Protein AF-A0A1N7KXQ1-F1 (afdb_monomer_lite)

Sequence (134 aa):
MLFAVVMCVLWMEGWAVYQSARKLGRSPLAGWSFSPAHLMRLTFAVQLAVELACRSKGLGGSAAAALGCLAGILALRPRSLLEMSELMMEVFMGISMGIFLIGNIPAHIAWLLLLPIAVSSGMAFVGGLRATAT

Foldseek 3Di:
DVLVLLVVLLVLLVVLLVVLLVCVPPDPPQQRDPDLLSLLSNLLSQQLNCCVVVVDLVVSLVRSQVVSLVSCCSRVVDPDPVSVVSSNVSSVNSSVVNSCLPPPDPPVVSVVVSVVSSVVSVVSSVSSVVSNVD

pLDDT: mean 81.18, std 12.57, range [41.16, 93.94]

Organism: NCBI:txid252246

Secondary structure (DSSP, 8-state):
-HHHHHHHHHHHHHHHHHHHHHGGGS-TTSS----HHHHHHHHHHHHHHHHHHH--HHHHHHHHHHHHHHHHHHHH---SHHHHHHHHHHHHHHHHHHHHHTTSS-HHHHHHHHHHHHHHHHHHHHHHHHHHH-

Radius of gyration: 14.82 Å; chains: 1; bounding box: 41×25×38 Å

Structure (mmCIF, N/CA/C/O backbone):
data_AF-A0A1N7KXQ1-F1
#
_entry.id   AF-A0A1N7KXQ1-F1
#
loop_
_atom_site.group_PDB
_atom_site.id
_atom_site.type_symbol
_atom_site.label_atom_id
_atom_site.label_alt_id
_atom_site.label_comp_id
_atom_site.label_asym_id
_atom_site.label_entity_id
_atom_site.label_seq_id
_atom_site.pdbx_PDB_ins_code
_atom_site.Cartn_x
_atom_site.Cartn_y
_atom_site.Cartn_z
_atom_site.occupancy
_atom_site.B_iso_or_equiv
_atom_site.auth_seq_id
_atom_site.auth_comp_id
_atom_site.auth_asym_id
_atom_site.auth_atom_id
_atom_site.pdbx_PDB_model_num
ATOM 1 N N . MET A 1 1 ? 0.668 -4.967 -17.433 1.00 74.44 1 MET A N 1
ATOM 2 C CA . MET A 1 1 ? 0.226 -6.025 -16.492 1.00 74.44 1 MET A CA 1
ATOM 3 C C . MET A 1 1 ? 0.507 -5.652 -15.039 1.00 74.44 1 MET A C 1
ATOM 5 O O . MET A 1 1 ? -0.451 -5.566 -14.289 1.00 74.44 1 MET A O 1
ATOM 9 N N . LEU A 1 2 ? 1.753 -5.347 -14.645 1.00 80.94 2 LEU A N 1
ATOM 10 C CA . LEU A 1 2 ? 2.083 -5.014 -13.245 1.00 80.94 2 LEU A CA 1
ATOM 11 C C . LEU A 1 2 ? 1.305 -3.791 -12.727 1.00 80.94 2 LEU A C 1
ATOM 13 O O . LEU A 1 2 ? 0.693 -3.858 -11.669 1.00 80.94 2 LEU A O 1
ATOM 17 N N . PHE A 1 3 ? 1.209 -2.732 -13.538 1.00 84.06 3 PHE A N 1
ATOM 18 C CA . PHE A 1 3 ? 0.381 -1.559 -13.233 1.00 84.06 3 PHE A CA 1
ATOM 19 C C . PHE A 1 3 ? -1.091 -1.911 -12.959 1.00 84.06 3 PHE A C 1
ATOM 21 O O . PHE A 1 3 ? -1.671 -1.407 -12.008 1.00 84.06 3 PHE A O 1
ATOM 28 N N . ALA A 1 4 ? -1.687 -2.820 -13.738 1.00 86.38 4 ALA A N 1
ATOM 29 C CA . ALA A 1 4 ? -3.083 -3.220 -13.551 1.00 86.38 4 ALA A CA 1
ATOM 30 C C . ALA A 1 4 ? -3.297 -3.939 -12.211 1.00 86.38 4 ALA A C 1
ATOM 32 O O . ALA A 1 4 ? -4.260 -3.650 -11.511 1.00 86.38 4 ALA A O 1
ATOM 33 N N . VAL A 1 5 ? -2.373 -4.820 -11.815 1.00 87.56 5 VAL A N 1
ATOM 34 C CA . VAL A 1 5 ? -2.466 -5.515 -10.521 1.00 87.56 5 VAL A CA 1
ATOM 35 C C . VAL A 1 5 ? -2.273 -4.541 -9.362 1.00 87.56 5 VAL A C 1
ATOM 37 O O . VAL A 1 5 ? -3.029 -4.600 -8.396 1.00 87.56 5 VAL A O 1
ATOM 40 N N . VAL A 1 6 ? -1.339 -3.593 -9.482 1.00 89.31 6 VAL A N 1
ATOM 41 C CA . VAL A 1 6 ? -1.177 -2.507 -8.501 1.00 89.31 6 VAL A CA 1
ATOM 42 C C . VAL A 1 6 ? -2.461 -1.682 -8.382 1.00 89.31 6 VAL A C 1
ATOM 44 O O . VAL A 1 6 ? -2.897 -1.415 -7.267 1.00 89.31 6 VAL A O 1
ATOM 47 N N . MET A 1 7 ? -3.109 -1.334 -9.500 1.00 91.56 7 MET A N 1
ATOM 48 C CA . MET A 1 7 ? -4.392 -0.618 -9.485 1.00 91.56 7 MET A CA 1
ATOM 49 C C . MET A 1 7 ? -5.502 -1.434 -8.809 1.00 91.56 7 MET A C 1
ATOM 51 O O . MET A 1 7 ? -6.289 -0.876 -8.049 1.00 91.56 7 MET A O 1
ATOM 55 N N . CYS A 1 8 ? -5.557 -2.752 -9.028 1.00 89.38 8 CYS A N 1
ATOM 56 C CA . CYS A 1 8 ? -6.509 -3.628 -8.342 1.00 89.38 8 CYS A CA 1
ATOM 57 C C . CYS A 1 8 ? -6.274 -3.662 -6.825 1.00 89.38 8 CYS A C 1
ATOM 59 O O . CYS A 1 8 ? -7.232 -3.559 -6.061 1.00 89.38 8 CYS A O 1
ATOM 61 N N . VAL A 1 9 ? -5.017 -3.781 -6.382 1.00 89.06 9 VAL A N 1
ATOM 62 C CA . VAL A 1 9 ? -4.664 -3.718 -4.953 1.00 89.06 9 VAL A CA 1
ATOM 63 C C . VAL A 1 9 ? -5.052 -2.363 -4.375 1.00 89.06 9 VAL A C 1
ATOM 65 O O . VAL A 1 9 ? -5.745 -2.310 -3.363 1.00 89.06 9 VAL A O 1
ATOM 68 N N . LEU A 1 10 ? -4.692 -1.275 -5.058 1.00 91.25 10 LEU A N 1
ATOM 69 C CA . LEU A 1 10 ? -5.037 0.083 -4.651 1.00 91.25 10 LEU A CA 1
ATOM 70 C C . LEU A 1 10 ? -6.552 0.262 -4.499 1.00 91.25 10 LEU A C 1
ATOM 72 O O . LEU A 1 10 ? -7.004 0.862 -3.529 1.00 91.25 10 LEU A O 1
ATOM 76 N N . TRP A 1 11 ? -7.340 -0.288 -5.425 1.00 91.31 11 TRP A N 1
ATOM 77 C CA . TRP A 1 11 ? -8.797 -0.254 -5.353 1.00 91.31 11 TRP A CA 1
ATOM 78 C C . TRP A 1 11 ? -9.341 -1.020 -4.140 1.00 91.31 11 TRP A C 1
ATOM 80 O O . TRP A 1 11 ? -10.171 -0.488 -3.406 1.00 91.31 11 TRP A O 1
ATOM 90 N N . MET A 1 12 ? -8.866 -2.247 -3.899 1.00 89.31 12 MET A N 1
ATOM 91 C CA . MET A 1 12 ? -9.313 -3.072 -2.766 1.00 89.31 12 MET A CA 1
ATOM 92 C C . MET A 1 12 ? -8.972 -2.432 -1.415 1.00 89.31 12 MET A C 1
ATOM 94 O O . MET A 1 12 ? -9.823 -2.367 -0.529 1.00 89.31 12 MET A O 1
ATOM 98 N N . GLU A 1 13 ? -7.749 -1.923 -1.267 1.00 87.25 13 GLU A N 1
ATOM 99 C CA . GLU A 1 13 ? -7.300 -1.253 -0.043 1.00 87.25 13 GLU A CA 1
ATOM 100 C C . GLU A 1 13 ? -7.959 0.128 0.122 1.00 87.25 13 GLU A C 1
ATOM 102 O O . GLU A 1 13 ? -8.355 0.510 1.221 1.00 87.25 13 GLU A O 1
ATOM 107 N N . GLY A 1 14 ? -8.171 0.871 -0.967 1.00 84.75 14 GLY A N 1
ATOM 108 C CA . GLY A 1 14 ? -8.913 2.134 -0.938 1.00 84.75 14 GLY A CA 1
ATOM 109 C C . GLY A 1 14 ? -10.375 1.937 -0.532 1.00 84.75 14 GLY A C 1
ATOM 110 O O . GLY A 1 14 ? -10.915 2.708 0.262 1.00 84.75 14 GLY A O 1
ATOM 111 N N . TRP A 1 15 ? -11.005 0.859 -1.007 1.00 85.19 15 TRP A N 1
ATOM 112 C CA . TRP A 1 15 ? -12.345 0.467 -0.576 1.00 85.19 15 TRP A CA 1
ATOM 113 C C . TRP A 1 15 ? -12.388 0.123 0.914 1.00 85.19 15 TRP A C 1
ATOM 115 O O . TRP A 1 15 ? -13.336 0.508 1.599 1.00 85.19 15 TRP A O 1
ATOM 125 N N . ALA A 1 16 ? -11.353 -0.549 1.427 1.00 81.69 16 ALA A N 1
ATOM 126 C CA . ALA A 1 16 ? -11.215 -0.833 2.850 1.00 81.69 16 ALA A CA 1
ATOM 127 C C . ALA A 1 16 ? -11.223 0.448 3.688 1.00 81.69 16 ALA A C 1
ATOM 129 O O . ALA A 1 16 ? -12.028 0.582 4.610 1.00 81.69 16 ALA A O 1
ATOM 130 N N . VAL A 1 17 ? -10.391 1.422 3.308 1.00 83.12 17 VAL A N 1
ATOM 131 C CA . VAL A 1 17 ? -10.338 2.737 3.960 1.00 83.12 17 VAL A CA 1
ATOM 132 C C . VAL A 1 17 ? -11.690 3.442 3.877 1.00 83.12 17 VAL A C 1
ATOM 134 O O . VAL A 1 17 ? -12.170 3.957 4.884 1.00 83.12 17 VAL A O 1
ATOM 137 N N . TYR A 1 18 ? -12.336 3.442 2.707 1.00 82.88 18 TYR A N 1
ATOM 138 C CA . TYR A 1 18 ? -13.643 4.075 2.522 1.00 82.88 18 TYR A CA 1
ATOM 139 C C . TYR A 1 18 ? -14.721 3.454 3.419 1.00 82.88 18 TYR A C 1
ATOM 141 O O . TYR A 1 18 ? -15.492 4.176 4.050 1.00 82.88 18 TYR A O 1
ATOM 149 N N . GLN A 1 19 ? -14.770 2.126 3.520 1.00 76.88 19 GLN A N 1
ATOM 150 C CA . GLN A 1 19 ? -15.730 1.431 4.379 1.00 76.88 19 GLN A CA 1
ATOM 151 C C . GLN A 1 19 ? -15.480 1.712 5.862 1.00 76.88 19 GLN A C 1
ATOM 153 O O . GLN A 1 19 ? -16.429 2.001 6.598 1.00 76.88 19 GLN A O 1
ATOM 158 N N . SER A 1 20 ? -14.217 1.691 6.295 1.00 71.62 20 SER A N 1
ATOM 159 C CA . SER A 1 20 ? -13.828 2.083 7.653 1.00 71.62 20 SER A CA 1
ATOM 160 C C . SER A 1 20 ? -14.216 3.533 7.948 1.00 71.62 20 SER A C 1
ATOM 162 O O . SER A 1 20 ? -14.807 3.814 8.989 1.00 71.62 20 SER A O 1
ATOM 164 N N . ALA A 1 21 ? -13.995 4.440 6.992 1.00 74.19 21 ALA A N 1
ATOM 165 C CA . ALA A 1 21 ? -14.377 5.840 7.110 1.00 74.19 21 ALA A CA 1
ATOM 166 C C . ALA A 1 21 ? -15.901 6.052 7.091 1.00 74.19 21 ALA A C 1
ATOM 168 O O . ALA A 1 21 ? -16.397 6.969 7.733 1.00 74.19 21 ALA A O 1
ATOM 169 N N . ARG A 1 22 ? -16.682 5.223 6.386 1.00 71.50 22 ARG A N 1
ATOM 170 C CA . ARG A 1 22 ? -18.151 5.348 6.308 1.00 71.50 22 ARG A CA 1
ATOM 171 C C . ARG A 1 22 ? -18.858 4.830 7.563 1.00 71.50 22 ARG A C 1
ATOM 173 O O . ARG A 1 22 ? -19.924 5.330 7.922 1.00 71.50 22 ARG A O 1
ATOM 180 N N . LYS A 1 23 ? -18.269 3.855 8.259 1.00 64.56 23 LYS A N 1
ATOM 181 C CA . LYS A 1 23 ? -18.789 3.311 9.527 1.00 64.56 23 LYS A CA 1
ATOM 182 C C . LYS A 1 23 ? -18.582 4.239 10.734 1.00 64.56 23 LYS A C 1
ATOM 184 O O . LYS A 1 23 ? -19.081 3.932 11.812 1.00 64.56 23 LYS A O 1
ATOM 189 N N . LEU A 1 24 ? -17.979 5.418 10.527 1.00 53.81 24 LEU A N 1
ATOM 190 C CA . LEU A 1 24 ? -17.749 6.504 11.498 1.00 53.81 24 LEU A CA 1
ATOM 191 C C . LEU A 1 24 ? -18.942 6.897 12.393 1.00 53.81 24 LEU A C 1
ATOM 193 O O . LEU A 1 24 ? -18.731 7.604 13.375 1.00 53.81 24 LEU A O 1
ATOM 197 N N . GLY A 1 25 ? -20.176 6.516 12.048 1.00 49.03 25 GLY A N 1
ATOM 198 C CA . GLY A 1 25 ? -21.389 6.904 12.775 1.00 49.03 25 GLY A CA 1
ATOM 199 C C . GLY A 1 25 ? -22.322 5.762 13.188 1.00 49.03 25 GLY A C 1
ATOM 200 O O . GLY A 1 25 ? -23.373 6.040 13.757 1.00 49.03 25 GLY A O 1
ATOM 201 N N . ARG A 1 26 ? -22.006 4.489 12.905 1.00 47.56 26 ARG A N 1
ATOM 202 C CA . ARG A 1 26 ? -22.911 3.359 13.190 1.00 47.56 26 ARG A CA 1
ATOM 203 C C . ARG A 1 26 ? -22.165 2.196 13.838 1.00 47.56 26 ARG A C 1
ATOM 205 O O . ARG A 1 26 ? -21.590 1.384 13.131 1.00 47.56 26 ARG A O 1
ATOM 212 N N . SER A 1 27 ? -22.298 2.105 15.165 1.00 41.16 27 SER A N 1
ATOM 213 C CA . SER A 1 27 ? -21.972 0.955 16.027 1.00 41.16 27 SER A CA 1
ATOM 214 C C . SER A 1 27 ? -20.495 0.488 16.049 1.00 41.16 27 SER A C 1
ATOM 216 O O . SER A 1 27 ? -19.920 0.190 15.006 1.00 41.16 27 SER A O 1
ATOM 218 N N . PRO A 1 28 ? -19.884 0.305 17.239 1.00 46.06 28 PRO A N 1
ATOM 219 C CA . PRO A 1 28 ? -18.520 -0.223 17.382 1.00 46.06 28 PRO A CA 1
ATOM 220 C C . PRO A 1 28 ? -18.364 -1.706 16.980 1.00 46.06 28 PRO A C 1
ATOM 222 O O . PRO A 1 28 ? -17.258 -2.231 17.033 1.00 46.06 28 PRO A O 1
ATOM 225 N N . LEU A 1 29 ? -19.439 -2.391 16.570 1.00 44.97 29 LEU A N 1
ATOM 226 C CA . LEU A 1 29 ? -19.437 -3.829 16.259 1.00 44.97 29 LEU A CA 1
ATOM 227 C C . LEU A 1 29 ? -19.505 -4.149 14.757 1.00 44.97 29 LEU A C 1
ATOM 229 O O . LEU A 1 29 ? -19.595 -5.314 14.379 1.00 44.97 29 LEU A O 1
ATOM 233 N N . ALA A 1 30 ? -19.448 -3.149 13.876 1.00 44.06 30 ALA A N 1
ATOM 234 C CA . ALA A 1 30 ? -19.589 -3.355 12.436 1.00 44.06 30 ALA A CA 1
ATOM 235 C C . ALA A 1 30 ? -18.300 -3.886 11.766 1.00 44.06 30 ALA A C 1
ATOM 237 O O . ALA A 1 30 ? -17.720 -3.206 10.923 1.00 44.06 30 ALA A O 1
ATOM 238 N N . GLY A 1 31 ? -17.874 -5.106 12.106 1.00 47.25 31 GLY A N 1
ATOM 239 C CA . GLY A 1 31 ? -17.244 -6.128 11.242 1.00 47.25 31 GLY A CA 1
ATOM 240 C C . GLY A 1 31 ? -15.980 -5.832 10.410 1.00 47.25 31 GLY A C 1
ATOM 241 O O . GLY A 1 31 ? -15.453 -6.754 9.800 1.00 47.25 31 GLY A O 1
ATOM 242 N N . TRP A 1 32 ? -15.473 -4.601 10.340 1.00 51.22 32 TRP A N 1
ATOM 243 C CA . TRP A 1 32 ? -14.225 -4.262 9.648 1.00 51.22 32 TRP A CA 1
ATOM 244 C C . TRP A 1 32 ? -13.222 -3.745 10.676 1.00 51.22 32 TRP A C 1
ATOM 246 O O . TRP A 1 32 ? -13.215 -2.562 11.008 1.00 51.22 32 TRP A O 1
ATOM 256 N N . SER A 1 33 ? -12.380 -4.641 11.188 1.00 56.31 33 SER A N 1
ATOM 257 C CA . SER A 1 33 ? -11.163 -4.238 11.890 1.00 56.31 33 SER A CA 1
ATOM 258 C C . SER A 1 33 ? -10.169 -3.764 10.831 1.00 56.31 33 SER A C 1
ATOM 260 O O . SER A 1 33 ? -9.638 -4.570 10.066 1.00 56.31 33 SER A O 1
ATOM 262 N N . PHE A 1 34 ? -9.975 -2.448 10.722 1.00 64.62 34 PHE A N 1
ATOM 263 C CA . PHE A 1 34 ? -8.933 -1.903 9.859 1.00 64.62 34 PHE A CA 1
ATOM 264 C C . PHE A 1 34 ? -7.577 -2.244 10.483 1.00 64.62 34 PHE A C 1
ATOM 266 O O . PHE A 1 34 ? -7.126 -1.593 11.420 1.00 64.62 34 PHE A O 1
ATOM 273 N N . SER A 1 35 ? -6.969 -3.326 10.005 1.00 69.44 35 SER A N 1
ATOM 274 C CA . SER A 1 35 ? -5.648 -3.762 10.450 1.00 69.44 35 SER A CA 1
ATOM 275 C C . SER A 1 35 ? -4.552 -2.827 9.914 1.00 69.44 35 SER A C 1
ATOM 277 O O . SER A 1 35 ? -4.647 -2.396 8.760 1.00 69.44 35 SER A O 1
ATOM 279 N N . PRO A 1 36 ? -3.468 -2.595 10.680 1.00 74.44 36 PRO A N 1
ATOM 280 C CA . PRO A 1 36 ? -2.237 -1.953 10.204 1.00 74.44 36 PRO A CA 1
ATOM 281 C C . PRO A 1 36 ? -1.745 -2.470 8.838 1.00 74.44 36 PRO A C 1
ATOM 283 O O . PRO A 1 36 ? -1.311 -1.694 7.986 1.00 74.44 36 PRO A O 1
ATOM 286 N N . ALA A 1 37 ? -1.956 -3.760 8.552 1.00 83.69 37 ALA A N 1
ATOM 287 C CA . ALA A 1 37 ? -1.598 -4.379 7.278 1.00 83.69 37 ALA A CA 1
ATOM 288 C C . ALA A 1 37 ? -2.325 -3.780 6.054 1.00 83.69 37 ALA A C 1
ATOM 290 O O . ALA A 1 37 ? -1.801 -3.833 4.941 1.00 83.69 37 ALA A O 1
ATOM 291 N N . HIS A 1 38 ? -3.531 -3.222 6.210 1.00 86.25 38 HIS A N 1
ATOM 292 C CA . HIS A 1 38 ? -4.214 -2.499 5.127 1.00 86.25 38 HIS A CA 1
ATOM 293 C C . HIS A 1 38 ? -3.494 -1.194 4.787 1.00 86.25 38 HIS A C 1
ATOM 295 O O . HIS A 1 38 ? -3.315 -0.864 3.616 1.00 86.25 38 HIS A O 1
ATOM 301 N N . LEU A 1 39 ? -3.016 -0.487 5.812 1.00 87.81 39 LEU A N 1
ATOM 302 C CA . LEU A 1 39 ? -2.280 0.758 5.649 1.00 87.81 39 LEU A CA 1
ATOM 303 C C . LEU A 1 39 ? -0.971 0.530 4.889 1.00 87.81 39 LEU A C 1
ATOM 305 O O . LEU A 1 39 ? -0.712 1.217 3.904 1.00 87.81 39 LEU A O 1
ATOM 309 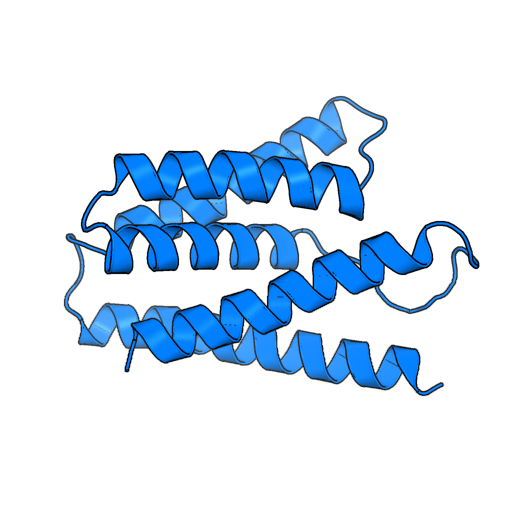N N . MET A 1 40 ? -0.197 -0.481 5.293 1.00 90.94 40 MET A N 1
ATOM 310 C CA . MET A 1 40 ? 1.056 -0.846 4.627 1.00 90.94 40 MET A CA 1
ATOM 311 C C . MET A 1 40 ? 0.834 -1.217 3.153 1.00 90.94 40 MET A C 1
ATOM 313 O O . MET A 1 40 ? 1.579 -0.783 2.274 1.00 90.94 40 MET A O 1
ATOM 317 N N . ARG A 1 41 ? -0.195 -2.022 2.852 1.00 92.19 41 ARG A N 1
ATOM 318 C CA . ARG A 1 41 ? -0.497 -2.438 1.470 1.00 92.19 41 ARG A CA 1
ATOM 319 C C . ARG A 1 41 ? -0.983 -1.276 0.612 1.00 92.19 41 ARG A C 1
ATOM 321 O O . ARG A 1 41 ? -0.609 -1.194 -0.557 1.00 92.19 41 ARG A O 1
ATOM 328 N N . LEU A 1 42 ? -1.764 -0.365 1.191 1.00 91.75 42 LEU A N 1
ATOM 329 C CA . LEU A 1 42 ? -2.206 0.854 0.526 1.00 91.75 42 LEU A CA 1
ATOM 330 C C . LEU A 1 42 ? -1.018 1.753 0.169 1.00 91.75 42 LEU A C 1
ATOM 332 O O . LEU A 1 42 ? -0.896 2.159 -0.982 1.00 91.75 42 LEU A O 1
ATOM 336 N N . THR A 1 43 ? -0.133 2.053 1.122 1.00 93.12 43 THR A N 1
ATOM 337 C CA . THR A 1 43 ? 1.018 2.941 0.880 1.00 93.12 43 THR A CA 1
ATOM 338 C C . THR A 1 43 ? 1.996 2.341 -0.113 1.00 93.12 43 THR A C 1
ATOM 340 O O . THR A 1 43 ? 2.464 3.040 -1.011 1.00 93.12 43 THR A O 1
ATOM 343 N N . PHE A 1 44 ? 2.220 1.031 -0.028 1.00 92.38 44 PHE A N 1
ATOM 344 C CA . PHE A 1 44 ? 2.941 0.269 -1.038 1.00 92.38 44 PHE A CA 1
ATOM 345 C C . PHE A 1 44 ? 2.321 0.416 -2.437 1.00 92.38 44 PHE A C 1
ATOM 347 O O . PHE A 1 44 ? 3.021 0.739 -3.401 1.00 92.38 44 PHE A O 1
ATOM 354 N N . ALA A 1 45 ? 1.005 0.214 -2.560 1.00 92.25 45 ALA A N 1
ATOM 355 C CA . ALA A 1 45 ? 0.310 0.293 -3.840 1.00 92.25 45 ALA A CA 1
ATOM 356 C C . ALA A 1 45 ? 0.314 1.716 -4.416 1.00 92.25 45 ALA A C 1
ATOM 358 O O . ALA A 1 45 ? 0.537 1.877 -5.613 1.00 92.25 45 ALA A O 1
ATOM 359 N N . VAL A 1 46 ? 0.126 2.746 -3.583 1.00 93.31 46 VAL A N 1
ATOM 360 C CA . VAL A 1 46 ? 0.217 4.158 -3.993 1.00 93.31 46 VAL A CA 1
ATOM 361 C C . VAL A 1 46 ? 1.622 4.490 -4.489 1.00 93.31 46 VAL A C 1
ATOM 363 O O . VAL A 1 46 ? 1.756 5.103 -5.547 1.00 93.31 46 VAL A O 1
ATOM 366 N N . GLN A 1 47 ? 2.657 4.062 -3.760 1.00 93.94 47 GLN A N 1
ATOM 367 C CA . GLN A 1 47 ? 4.046 4.295 -4.148 1.00 93.94 47 GLN A CA 1
ATOM 368 C C . GLN A 1 47 ? 4.310 3.695 -5.536 1.00 93.94 47 GLN A C 1
ATOM 370 O O . GLN A 1 47 ? 4.647 4.414 -6.475 1.00 93.94 47 GLN A O 1
ATOM 375 N N . LEU A 1 48 ? 4.035 2.397 -5.714 1.00 90.56 48 LEU A N 1
ATOM 376 C CA . LEU A 1 48 ? 4.224 1.732 -7.007 1.00 90.56 48 LEU A CA 1
ATOM 377 C C . LEU A 1 48 ? 3.368 2.340 -8.123 1.00 90.56 48 LEU A C 1
ATOM 379 O O . LEU A 1 48 ? 3.829 2.449 -9.255 1.00 90.56 48 LEU A O 1
ATOM 383 N N . ALA A 1 49 ? 2.126 2.725 -7.839 1.00 90.75 49 ALA A N 1
ATOM 384 C CA . ALA A 1 49 ? 1.225 3.318 -8.821 1.00 90.75 49 ALA A CA 1
ATOM 385 C C . ALA A 1 49 ? 1.795 4.611 -9.406 1.00 90.75 49 ALA A C 1
ATOM 387 O O . ALA A 1 49 ? 1.881 4.770 -10.625 1.00 90.75 49 ALA A O 1
ATOM 388 N N . VAL A 1 50 ? 2.194 5.523 -8.520 1.00 91.75 50 VAL A N 1
ATOM 389 C CA . VAL A 1 50 ? 2.708 6.838 -8.896 1.00 91.75 50 VAL A CA 1
ATOM 390 C C . VAL A 1 50 ? 4.109 6.715 -9.480 1.00 91.75 50 VAL A C 1
ATOM 392 O O . VAL A 1 50 ? 4.411 7.379 -10.468 1.00 91.75 50 VAL A O 1
ATOM 395 N N . GLU A 1 51 ? 4.949 5.826 -8.953 1.00 90.56 51 GLU A N 1
ATOM 396 C CA . GLU A 1 51 ? 6.263 5.569 -9.533 1.00 90.56 51 GLU A CA 1
ATOM 397 C C . GLU A 1 51 ? 6.153 4.986 -10.949 1.00 90.56 51 GLU A C 1
ATOM 399 O O . GLU A 1 51 ? 6.858 5.441 -11.845 1.00 90.56 51 GLU A O 1
ATOM 404 N N . LEU A 1 52 ? 5.237 4.047 -11.209 1.00 87.06 52 LEU A N 1
ATOM 405 C CA . LEU A 1 52 ? 5.027 3.499 -12.556 1.00 87.06 52 LEU A CA 1
ATOM 406 C C . LEU A 1 52 ? 4.441 4.528 -13.530 1.00 87.06 52 LEU A C 1
ATOM 408 O O . LEU A 1 52 ? 4.800 4.514 -14.708 1.00 87.06 52 LEU A O 1
ATOM 412 N N . ALA A 1 53 ? 3.555 5.407 -13.056 1.00 88.50 53 ALA A N 1
ATOM 413 C CA . ALA A 1 53 ? 2.929 6.439 -13.879 1.00 88.50 53 ALA 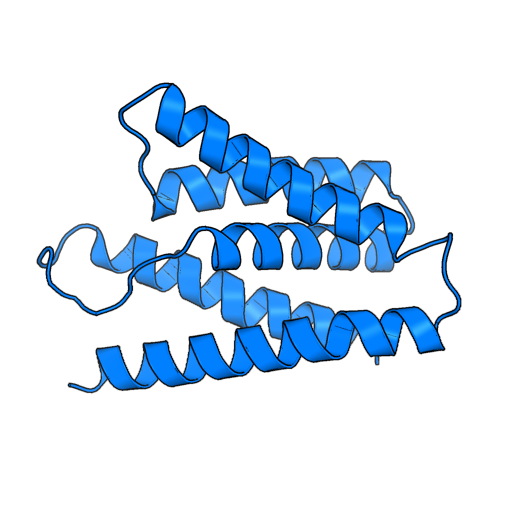A CA 1
ATOM 414 C C . ALA A 1 53 ? 3.890 7.596 -14.199 1.00 88.50 53 ALA A C 1
ATOM 416 O O . ALA A 1 53 ? 3.991 8.025 -15.346 1.00 88.50 53 ALA A O 1
ATOM 417 N N . CYS A 1 54 ? 4.620 8.081 -13.192 1.00 89.81 54 CYS A N 1
ATOM 418 C CA . CYS A 1 54 ? 5.448 9.285 -13.280 1.00 89.81 54 CYS A CA 1
ATOM 419 C C . CYS A 1 54 ? 6.946 8.989 -13.437 1.00 89.81 54 CYS A C 1
ATOM 421 O O . CYS A 1 54 ? 7.735 9.920 -13.586 1.00 89.81 54 CYS A O 1
ATOM 423 N N . ARG A 1 55 ? 7.360 7.716 -13.359 1.00 87.81 55 ARG A N 1
ATOM 424 C CA . ARG A 1 55 ? 8.767 7.269 -13.357 1.00 87.81 55 ARG A CA 1
ATOM 425 C C . ARG A 1 55 ? 9.639 7.992 -12.322 1.00 87.81 55 ARG A C 1
ATOM 427 O O . ARG A 1 55 ? 10.815 8.243 -12.565 1.00 87.81 55 ARG A O 1
ATOM 434 N N . SER A 1 56 ? 9.063 8.339 -11.169 1.00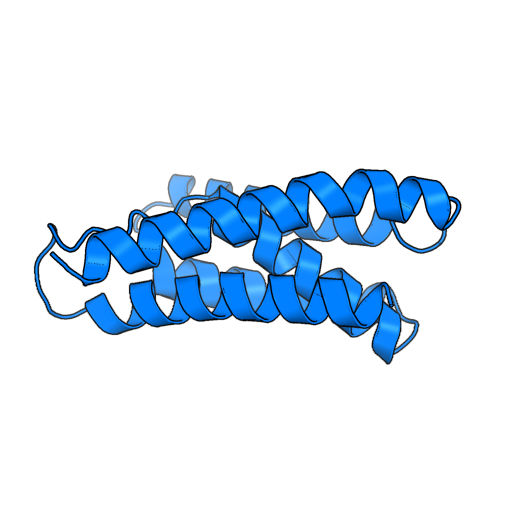 87.75 56 SER A N 1
ATOM 435 C CA . SER A 1 56 ? 9.740 9.103 -10.116 1.00 87.75 56 SER A CA 1
ATOM 436 C C . SER A 1 56 ? 9.475 8.524 -8.730 1.00 87.75 56 SER A C 1
ATOM 438 O O . SER A 1 56 ? 8.358 8.592 -8.214 1.00 87.75 56 SER A O 1
ATOM 440 N N . LYS A 1 57 ? 10.548 8.026 -8.104 1.00 87.50 57 LYS A N 1
ATOM 441 C CA . LYS A 1 57 ? 10.562 7.505 -6.726 1.00 87.50 57 LYS A CA 1
ATOM 442 C C . LYS A 1 57 ? 10.164 8.555 -5.696 1.00 87.50 57 LYS A C 1
ATOM 444 O O . LYS A 1 57 ? 9.456 8.254 -4.738 1.00 87.50 57 LYS A O 1
ATOM 449 N N . GLY A 1 58 ? 10.622 9.792 -5.902 1.00 89.00 58 GLY A N 1
ATOM 450 C CA . GLY A 1 58 ? 10.338 10.912 -5.007 1.00 89.00 58 GLY A CA 1
ATOM 451 C C . GLY A 1 58 ? 8.860 11.295 -5.019 1.00 89.00 58 GLY A C 1
ATOM 452 O O . GLY A 1 58 ? 8.272 11.462 -3.954 1.00 89.00 58 GLY A O 1
ATOM 453 N N . LEU A 1 59 ? 8.250 11.373 -6.210 1.00 90.81 59 LEU A N 1
ATOM 454 C CA . LEU A 1 59 ? 6.824 11.689 -6.348 1.00 90.81 59 LEU A CA 1
ATOM 455 C C . LEU A 1 59 ? 5.936 10.588 -5.779 1.00 90.81 59 LEU A C 1
ATOM 457 O O . LEU A 1 59 ? 4.952 10.882 -5.107 1.00 90.81 59 LEU A O 1
ATOM 461 N N . GLY A 1 60 ? 6.271 9.325 -6.029 1.00 90.81 60 GLY A N 1
ATOM 462 C CA . GLY A 1 60 ? 5.478 8.255 -5.451 1.00 90.81 60 GLY A CA 1
ATOM 463 C C . GLY A 1 60 ? 5.664 8.143 -3.935 1.00 90.81 60 GLY A C 1
ATOM 464 O O . GLY A 1 60 ? 4.693 7.890 -3.226 1.00 90.81 60 GLY A O 1
ATOM 465 N N . GLY A 1 61 ? 6.864 8.424 -3.412 1.00 91.69 61 GLY A N 1
ATOM 466 C CA . GLY A 1 61 ? 7.129 8.391 -1.974 1.00 91.69 61 GLY A CA 1
ATOM 467 C C . GLY A 1 61 ? 6.354 9.472 -1.231 1.00 91.69 61 GLY A C 1
ATOM 468 O O . GLY A 1 61 ? 5.720 9.191 -0.215 1.00 91.69 61 GLY A O 1
ATOM 469 N N . SER A 1 62 ? 6.336 10.693 -1.770 1.00 93.25 62 SER A N 1
ATOM 470 C CA . SER A 1 62 ? 5.554 11.791 -1.200 1.00 93.25 62 SER A CA 1
ATOM 471 C C . SER A 1 62 ? 4.048 11.550 -1.318 1.00 93.25 62 SER A C 1
ATOM 473 O O . SER A 1 62 ? 3.323 11.790 -0.352 1.00 93.25 62 SER A O 1
ATOM 475 N N . ALA A 1 63 ? 3.572 11.011 -2.445 1.00 93.62 63 ALA A N 1
ATOM 476 C CA . ALA A 1 63 ? 2.166 10.653 -2.625 1.00 93.62 63 ALA A CA 1
ATOM 477 C C . ALA A 1 63 ? 1.723 9.549 -1.654 1.00 93.62 63 ALA A C 1
ATOM 479 O O . ALA A 1 63 ? 0.666 9.658 -1.035 1.00 93.62 63 ALA A O 1
ATOM 480 N N . ALA A 1 64 ? 2.542 8.511 -1.480 1.00 93.88 64 ALA A N 1
ATOM 481 C CA . ALA A 1 64 ? 2.276 7.414 -0.559 1.00 93.88 64 ALA A CA 1
ATOM 482 C C . ALA A 1 64 ? 2.317 7.857 0.905 1.00 93.88 64 ALA A C 1
ATOM 484 O O . ALA A 1 64 ? 1.467 7.426 1.680 1.00 93.88 64 ALA A O 1
ATOM 485 N N . ALA A 1 65 ? 3.228 8.759 1.276 1.00 92.81 65 ALA A N 1
ATOM 486 C CA . ALA A 1 65 ? 3.237 9.363 2.605 1.00 92.81 65 ALA A CA 1
ATOM 487 C C . ALA A 1 65 ? 1.970 10.193 2.847 1.00 92.81 65 ALA A C 1
ATOM 489 O O . ALA A 1 65 ? 1.277 9.985 3.839 1.00 92.81 65 ALA A O 1
ATOM 490 N N . ALA A 1 66 ? 1.622 11.090 1.920 1.00 93.38 66 ALA A N 1
ATOM 491 C CA . ALA A 1 66 ? 0.450 11.949 2.059 1.00 93.38 66 ALA A CA 1
ATOM 492 C C . ALA A 1 66 ? -0.850 11.133 2.144 1.00 93.38 66 ALA A C 1
ATOM 494 O O . ALA A 1 66 ? -1.623 11.289 3.089 1.00 93.38 66 ALA A O 1
ATOM 495 N N . LEU A 1 67 ? -1.077 10.227 1.187 1.00 92.81 67 LEU A N 1
ATOM 496 C CA . LEU A 1 67 ? -2.286 9.401 1.141 1.00 92.81 67 LEU A CA 1
ATOM 497 C C . LEU A 1 67 ? -2.317 8.354 2.257 1.00 92.81 67 LEU A C 1
ATOM 499 O O . LEU A 1 67 ? -3.382 8.105 2.815 1.00 92.81 67 LEU A O 1
ATOM 503 N N . GLY A 1 68 ? -1.168 7.784 2.624 1.00 90.75 68 GLY A N 1
ATOM 504 C CA . GLY A 1 68 ? -1.034 6.844 3.734 1.00 90.75 68 GLY A CA 1
ATOM 505 C C . GLY A 1 68 ? -1.391 7.461 5.075 1.00 90.75 68 GLY A C 1
ATOM 506 O O . GLY A 1 68 ? -2.233 6.928 5.795 1.00 90.75 68 GLY A O 1
ATOM 507 N N . CYS A 1 69 ? -0.810 8.621 5.387 1.00 90.44 69 CYS A N 1
ATOM 508 C CA . CYS A 1 69 ? -1.113 9.342 6.618 1.00 90.44 69 CYS A CA 1
ATOM 509 C C . CYS A 1 69 ? -2.582 9.776 6.666 1.00 90.44 69 CYS A C 1
ATOM 511 O O . CYS A 1 69 ? -3.240 9.576 7.683 1.00 90.44 69 CYS A O 1
ATOM 513 N N . LEU A 1 70 ? -3.128 10.309 5.566 1.00 89.69 70 LEU A N 1
ATOM 514 C CA . LEU A 1 70 ? -4.544 10.682 5.495 1.00 89.69 70 LEU A CA 1
ATOM 515 C C . LEU A 1 70 ? -5.463 9.474 5.709 1.00 89.69 70 LEU A C 1
ATOM 517 O O . LEU A 1 70 ? -6.379 9.540 6.528 1.00 89.69 70 LEU A O 1
ATOM 521 N N . ALA A 1 71 ? -5.205 8.359 5.023 1.00 87.25 71 ALA A N 1
ATOM 522 C CA . ALA A 1 71 ? -5.975 7.130 5.179 1.00 87.25 71 ALA A CA 1
ATOM 523 C C . ALA A 1 71 ? -5.898 6.582 6.610 1.00 87.25 71 ALA A C 1
ATOM 525 O O . ALA A 1 71 ? -6.921 6.202 7.176 1.00 87.25 71 ALA A O 1
ATOM 526 N N . GLY A 1 72 ? -4.710 6.595 7.219 1.00 85.06 72 GLY A N 1
ATOM 527 C CA . GLY A 1 72 ? -4.506 6.129 8.587 1.00 85.06 72 GLY A CA 1
ATOM 528 C C . GLY A 1 72 ? -5.214 7.004 9.614 1.00 85.06 72 GLY A C 1
ATOM 529 O O . GLY A 1 72 ? -5.882 6.484 10.502 1.00 85.06 72 GLY A O 1
ATOM 530 N N . ILE A 1 73 ? -5.156 8.329 9.463 1.00 85.62 73 ILE A N 1
ATOM 531 C CA . ILE A 1 73 ? -5.873 9.261 10.343 1.00 85.62 73 ILE A CA 1
ATOM 532 C C . ILE A 1 73 ? -7.386 9.045 10.234 1.00 85.62 73 ILE A C 1
ATOM 534 O O . ILE A 1 73 ? -8.080 9.011 11.252 1.00 85.62 73 ILE A O 1
ATOM 538 N N . LEU A 1 74 ? -7.901 8.871 9.013 1.00 83.12 74 LEU A N 1
ATOM 539 C CA . LEU A 1 74 ? -9.326 8.651 8.769 1.00 83.12 74 LEU A CA 1
ATOM 540 C C . LEU A 1 74 ? -9.815 7.299 9.304 1.00 83.12 74 LEU A C 1
ATOM 542 O O . LEU A 1 74 ? -10.922 7.234 9.839 1.00 83.12 74 LEU A O 1
ATOM 546 N N . ALA A 1 75 ? -9.009 6.243 9.170 1.00 77.88 75 ALA A N 1
ATOM 547 C CA . ALA A 1 75 ? -9.402 4.881 9.520 1.00 77.88 75 ALA A CA 1
ATOM 548 C C . ALA A 1 75 ? -9.130 4.513 10.990 1.00 77.88 75 ALA A C 1
ATOM 550 O O . ALA A 1 75 ? -9.986 3.894 11.617 1.00 77.88 75 ALA A O 1
ATOM 551 N N . LEU A 1 76 ? -7.968 4.885 11.541 1.00 73.38 76 LEU A N 1
ATOM 552 C CA . LEU A 1 76 ? -7.514 4.459 12.875 1.00 73.38 76 LEU A CA 1
ATOM 553 C C . LEU A 1 76 ? -7.769 5.503 13.968 1.00 73.38 76 LEU A C 1
ATOM 555 O O . LEU A 1 76 ? -7.903 5.128 15.127 1.00 73.38 76 LEU A O 1
ATOM 559 N N . ARG A 1 77 ? -7.871 6.796 13.620 1.00 74.31 77 ARG A N 1
ATOM 560 C CA . ARG A 1 77 ? -8.057 7.912 14.574 1.00 74.31 77 ARG A CA 1
ATOM 561 C C . ARG A 1 77 ? -7.183 7.779 15.833 1.00 74.31 77 ARG A C 1
ATOM 563 O O . ARG A 1 77 ? -7.727 7.715 16.941 1.00 74.31 77 ARG A O 1
ATOM 570 N N . PRO A 1 78 ? -5.852 7.747 15.674 1.00 75.06 78 PRO A N 1
ATOM 571 C CA . PRO A 1 78 ? -4.951 7.590 16.805 1.00 75.06 78 PRO A CA 1
ATOM 572 C C . PRO A 1 78 ? -5.196 8.709 17.826 1.00 75.06 78 PRO A C 1
ATOM 574 O O . PRO A 1 78 ? -5.256 9.892 17.481 1.00 75.06 78 PRO A O 1
ATOM 577 N N . ARG A 1 79 ? -5.387 8.322 19.085 1.00 80.75 79 ARG A N 1
ATOM 578 C CA . ARG A 1 79 ? -5.598 9.220 20.229 1.00 80.75 79 ARG A CA 1
ATOM 579 C C . ARG A 1 79 ? -4.335 9.382 21.065 1.00 80.75 79 ARG A C 1
ATOM 581 O O . ARG A 1 79 ? -4.276 10.291 21.890 1.00 80.75 79 ARG A O 1
ATOM 588 N N . SER A 1 80 ? -3.338 8.525 20.853 1.00 84.38 80 SER A N 1
ATOM 589 C CA . SER A 1 80 ? -2.049 8.575 21.539 1.00 84.38 80 SER A CA 1
ATOM 590 C C . SER A 1 80 ? -0.879 8.781 20.573 1.00 84.38 80 SER A C 1
ATOM 592 O O . SER A 1 80 ? -0.955 8.469 19.383 1.00 84.38 80 SER A O 1
ATOM 594 N N . LEU A 1 81 ? 0.238 9.290 21.104 1.00 84.00 81 LEU A N 1
ATOM 595 C CA . LEU A 1 81 ? 1.494 9.401 20.353 1.00 84.00 81 LEU A CA 1
ATOM 596 C C . LEU A 1 81 ? 2.030 8.031 19.918 1.00 84.00 81 LEU A C 1
ATOM 598 O O . LEU A 1 81 ? 2.650 7.933 18.863 1.00 84.00 81 LEU A O 1
ATOM 602 N N . LEU A 1 82 ? 1.766 6.984 20.705 1.00 85.31 82 LEU A N 1
ATOM 603 C CA . LEU A 1 82 ? 2.194 5.620 20.405 1.00 85.31 82 LEU A CA 1
ATOM 604 C C . LEU A 1 82 ? 1.473 5.094 19.158 1.00 85.31 82 LEU A C 1
ATOM 606 O O . LEU A 1 82 ? 2.133 4.699 18.202 1.00 85.31 82 LEU A O 1
ATOM 610 N N . GLU A 1 83 ? 0.147 5.218 19.099 1.00 80.69 83 GLU A N 1
ATOM 611 C CA . GLU A 1 83 ? -0.644 4.822 17.923 1.00 80.69 83 GLU A CA 1
ATOM 612 C C . GLU A 1 83 ? -0.267 5.636 16.674 1.00 80.69 83 GLU A C 1
ATOM 614 O O . GLU A 1 83 ? -0.246 5.111 15.562 1.00 80.69 83 GLU A O 1
ATOM 619 N N . MET A 1 84 ? 0.075 6.920 16.842 1.00 84.12 84 MET A N 1
ATOM 620 C CA . MET A 1 84 ? 0.604 7.723 15.738 1.00 84.12 84 MET A CA 1
ATOM 621 C C . MET A 1 84 ? 1.970 7.228 15.259 1.00 84.12 84 MET A C 1
ATOM 623 O O . MET A 1 84 ? 2.225 7.211 14.058 1.00 84.12 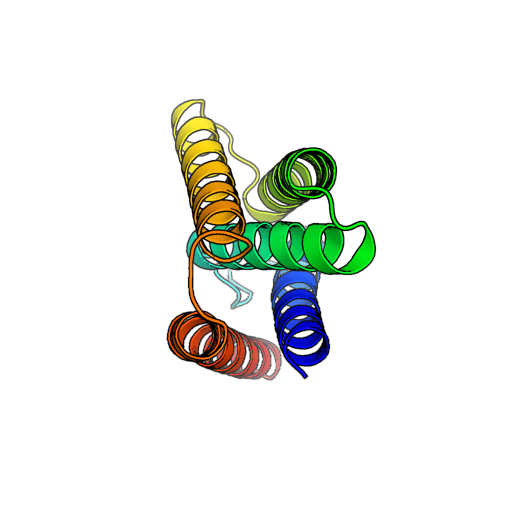84 MET A O 1
ATOM 627 N N . SER A 1 85 ? 2.850 6.811 16.171 1.00 87.06 85 SER A N 1
ATOM 628 C CA . SER A 1 85 ? 4.160 6.267 15.804 1.00 87.06 85 SER A CA 1
ATOM 629 C C . SER A 1 85 ? 4.047 4.929 15.070 1.00 87.06 85 SER A C 1
ATOM 631 O O . SER A 1 85 ? 4.739 4.727 14.074 1.00 87.06 85 SER A O 1
ATOM 633 N N . GLU A 1 86 ? 3.118 4.065 15.488 1.00 87.31 86 GLU A N 1
ATOM 634 C CA . GLU A 1 86 ? 2.817 2.798 14.814 1.00 87.31 86 GLU A CA 1
ATOM 635 C C . GLU A 1 86 ? 2.242 3.044 13.418 1.00 87.31 86 GLU A C 1
ATOM 637 O O . GLU A 1 86 ? 2.701 2.452 12.444 1.00 87.31 86 GLU A O 1
ATOM 642 N N . LEU A 1 87 ? 1.308 3.991 13.288 1.00 87.75 87 LEU A N 1
ATOM 643 C CA . LEU A 1 87 ? 0.773 4.409 11.993 1.00 87.75 87 LEU A CA 1
ATOM 644 C C . LEU A 1 87 ? 1.892 4.880 11.062 1.00 87.75 87 LEU A C 1
ATOM 646 O O . LEU A 1 87 ? 1.977 4.428 9.920 1.00 87.75 87 LEU A O 1
ATOM 650 N N . MET A 1 88 ? 2.767 5.768 11.540 1.00 90.50 88 MET A N 1
ATOM 651 C CA . MET A 1 88 ? 3.884 6.266 10.738 1.00 90.50 88 MET A CA 1
ATOM 652 C C . MET A 1 88 ? 4.842 5.136 10.350 1.00 90.50 88 MET A C 1
ATOM 654 O O . MET A 1 88 ? 5.286 5.094 9.203 1.00 90.50 88 MET A O 1
ATOM 658 N N . MET A 1 89 ? 5.128 4.200 11.259 1.00 92.19 89 MET A N 1
ATOM 659 C CA . MET A 1 89 ? 5.965 3.031 10.982 1.00 92.19 89 MET A CA 1
ATOM 660 C C . MET A 1 89 ? 5.401 2.198 9.824 1.00 92.19 89 MET A C 1
ATOM 662 O O . MET A 1 89 ? 6.129 1.881 8.886 1.00 92.19 89 MET A O 1
ATOM 666 N N . GLU A 1 90 ? 4.102 1.910 9.841 1.00 89.94 90 GLU A N 1
ATOM 667 C CA . GLU A 1 90 ? 3.420 1.138 8.794 1.00 89.94 90 GLU A CA 1
ATOM 668 C C . GLU A 1 90 ? 3.400 1.869 7.445 1.00 89.94 90 GLU A C 1
ATOM 670 O O . GLU A 1 90 ? 3.635 1.268 6.390 1.00 89.94 90 GLU A O 1
ATOM 675 N N . VAL A 1 91 ? 3.190 3.192 7.465 1.00 91.75 91 VAL A N 1
ATOM 676 C CA . VAL A 1 91 ? 3.299 4.035 6.266 1.00 91.75 91 VAL A CA 1
ATOM 677 C C . VAL A 1 91 ? 4.703 3.935 5.676 1.00 91.75 91 VAL A C 1
ATOM 679 O O . VAL A 1 91 ? 4.848 3.633 4.489 1.00 91.75 91 VAL A O 1
ATOM 682 N N . PHE A 1 92 ? 5.737 4.141 6.494 1.00 92.38 92 PHE A N 1
ATOM 683 C CA . PHE A 1 92 ? 7.125 4.089 6.043 1.00 92.38 92 PHE A CA 1
ATOM 684 C C . PHE A 1 92 ? 7.533 2.701 5.559 1.00 92.38 92 PHE A C 1
ATOM 686 O O . PHE A 1 92 ? 8.253 2.600 4.564 1.00 92.38 92 PHE A O 1
ATOM 693 N N . MET A 1 93 ? 7.058 1.640 6.207 1.00 92.31 93 MET A N 1
ATOM 694 C CA . MET A 1 93 ? 7.323 0.267 5.793 1.00 92.31 93 MET A CA 1
ATOM 695 C C . MET A 1 93 ? 6.773 -0.002 4.386 1.00 92.31 93 MET A C 1
ATOM 697 O O . MET A 1 93 ? 7.517 -0.466 3.517 1.00 92.31 93 MET A O 1
ATOM 701 N N . GLY A 1 94 ? 5.520 0.378 4.113 1.00 89.94 94 GLY A N 1
ATOM 702 C CA . GLY A 1 94 ? 4.926 0.217 2.782 1.00 89.94 94 GLY A CA 1
ATOM 703 C C . GLY A 1 94 ? 5.614 1.059 1.701 1.00 89.94 94 GLY A C 1
ATOM 704 O O . GLY A 1 94 ? 5.894 0.553 0.611 1.00 89.94 94 GLY A O 1
ATOM 705 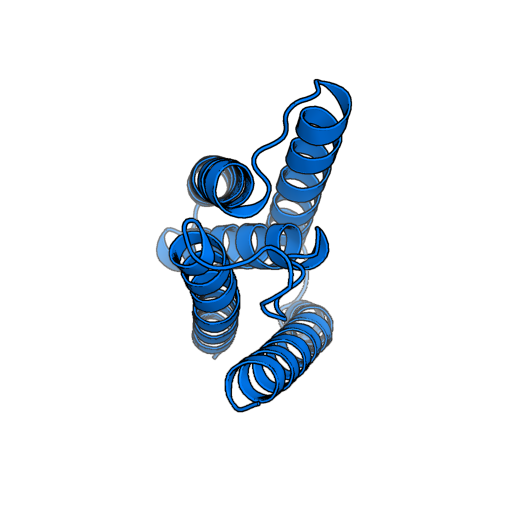N N . ILE A 1 95 ? 5.980 2.311 2.012 1.00 92.31 95 ILE A N 1
ATOM 706 C CA . ILE A 1 95 ? 6.748 3.177 1.095 1.00 92.31 95 ILE A CA 1
ATOM 707 C C . ILE A 1 95 ? 8.099 2.546 0.763 1.00 92.31 95 ILE A C 1
ATOM 709 O O . ILE A 1 95 ? 8.468 2.451 -0.409 1.00 92.31 95 ILE A O 1
ATOM 713 N N . SER A 1 96 ? 8.828 2.102 1.787 1.00 90.69 96 SER A N 1
ATOM 714 C CA . SER A 1 96 ? 10.166 1.529 1.633 1.00 90.69 96 SER A CA 1
ATOM 715 C C . SER A 1 96 ? 10.114 0.290 0.747 1.00 90.69 96 SER A C 1
ATOM 717 O O . SER A 1 96 ? 10.882 0.180 -0.208 1.00 90.69 96 SER A O 1
ATOM 719 N N . MET A 1 97 ? 9.147 -0.597 0.989 1.00 88.88 97 MET A N 1
ATOM 720 C CA . MET A 1 97 ? 8.962 -1.796 0.179 1.00 88.88 97 MET A CA 1
ATOM 721 C C . MET A 1 97 ? 8.675 -1.467 -1.295 1.00 88.88 97 MET A C 1
ATOM 723 O O . MET A 1 97 ? 9.212 -2.128 -2.184 1.00 88.88 97 MET A O 1
ATOM 727 N N . GLY A 1 98 ? 7.895 -0.414 -1.569 1.00 84.56 98 GLY A N 1
ATOM 728 C CA . GLY A 1 98 ? 7.631 0.061 -2.932 1.00 84.56 98 GLY A CA 1
ATOM 729 C C . GLY A 1 98 ? 8.893 0.559 -3.646 1.00 84.56 98 GLY A C 1
ATOM 730 O O . GLY A 1 98 ? 9.178 0.125 -4.762 1.00 84.56 98 GLY A O 1
ATOM 731 N N . ILE A 1 99 ? 9.694 1.391 -2.969 1.00 87.06 99 ILE A N 1
ATOM 732 C CA . ILE A 1 99 ? 10.949 1.957 -3.506 1.00 87.06 99 ILE A CA 1
ATOM 733 C C . ILE A 1 99 ? 11.978 0.867 -3.826 1.00 87.06 99 ILE A C 1
ATOM 735 O O . ILE A 1 99 ? 12.722 0.980 -4.804 1.00 87.06 99 ILE A O 1
ATOM 739 N N . PHE A 1 100 ? 12.052 -0.173 -2.990 1.00 83.38 100 PHE A N 1
ATOM 740 C CA . PHE A 1 100 ? 12.961 -1.301 -3.199 1.00 83.38 100 PHE A CA 1
ATOM 741 C C . PHE A 1 100 ? 12.568 -2.153 -4.410 1.00 83.38 100 PHE A C 1
ATOM 743 O O . PHE A 1 100 ? 13.440 -2.703 -5.085 1.00 83.38 100 PHE A O 1
ATOM 750 N N . LEU A 1 101 ? 11.271 -2.255 -4.701 1.00 77.38 101 LEU A N 1
ATOM 751 C CA . LEU A 1 101 ? 10.744 -3.118 -5.753 1.00 77.38 101 LEU A CA 1
ATOM 752 C C . LEU A 1 101 ? 10.938 -2.562 -7.166 1.00 77.38 101 LEU A C 1
ATOM 754 O O . LEU A 1 101 ? 11.185 -3.342 -8.087 1.00 77.38 101 LEU A O 1
ATOM 758 N N . ILE A 1 102 ? 10.876 -1.241 -7.355 1.00 67.75 102 ILE A N 1
ATOM 759 C CA . ILE A 1 102 ? 11.109 -0.622 -8.665 1.00 67.75 102 ILE A CA 1
ATOM 760 C C . ILE A 1 102 ? 12.538 -0.068 -8.740 1.00 67.75 102 ILE A C 1
ATOM 762 O O . ILE A 1 102 ? 12.977 0.767 -7.953 1.00 67.75 102 ILE A O 1
ATOM 766 N N . GLY A 1 103 ? 13.305 -0.556 -9.715 1.00 62.03 103 GLY A N 1
ATOM 767 C CA . GLY A 1 103 ? 14.643 -0.055 -10.050 1.00 62.03 103 GLY A CA 1
ATOM 768 C C . GLY A 1 103 ? 15.822 -0.841 -9.467 1.00 62.03 103 GLY A C 1
ATOM 769 O O . GLY A 1 103 ? 16.915 -0.700 -9.998 1.00 62.03 103 GLY A O 1
ATOM 770 N N . ASN A 1 104 ? 15.611 -1.701 -8.462 1.00 67.94 104 ASN A N 1
ATOM 771 C CA . ASN A 1 104 ? 16.674 -2.552 -7.896 1.00 67.94 104 ASN A CA 1
ATOM 772 C C . ASN A 1 104 ? 16.484 -4.054 -8.153 1.00 67.94 104 ASN A C 1
ATOM 774 O O . ASN A 1 104 ? 17.408 -4.830 -7.924 1.00 67.94 104 ASN A O 1
ATOM 778 N N . ILE A 1 105 ? 15.300 -4.479 -8.601 1.00 70.81 105 ILE A N 1
ATOM 779 C CA . ILE A 1 105 ? 14.931 -5.894 -8.665 1.00 70.81 105 ILE A CA 1
ATOM 780 C C . ILE A 1 105 ? 14.430 -6.250 -10.079 1.00 70.81 105 ILE A C 1
ATOM 782 O O . ILE A 1 105 ? 13.631 -5.506 -10.654 1.00 70.81 105 ILE A O 1
ATOM 786 N N . PRO A 1 106 ? 14.864 -7.388 -10.659 1.00 81.19 106 PRO A N 1
ATOM 787 C CA . PRO A 1 106 ? 14.328 -7.902 -11.915 1.00 81.19 106 PRO A CA 1
ATOM 788 C C . PRO A 1 106 ? 12.800 -8.048 -11.894 1.00 81.19 106 PRO A C 1
ATOM 790 O O . PRO A 1 106 ? 12.218 -8.514 -10.914 1.00 81.19 106 PRO A O 1
ATOM 793 N N . ALA A 1 107 ? 12.142 -7.735 -13.013 1.00 77.25 107 ALA A N 1
ATOM 794 C CA . ALA A 1 107 ? 10.678 -7.692 -13.098 1.00 77.25 107 ALA A CA 1
ATOM 795 C C . ALA A 1 107 ? 9.976 -8.991 -12.652 1.00 77.25 107 ALA A C 1
ATOM 797 O O . ALA A 1 107 ? 8.901 -8.938 -12.061 1.00 77.25 107 ALA A O 1
ATOM 798 N N . HIS A 1 108 ? 10.576 -10.158 -12.898 1.00 80.62 108 HIS A N 1
ATOM 799 C CA . HIS A 1 108 ? 10.020 -11.448 -12.477 1.00 80.62 108 HIS A CA 1
ATOM 800 C C . HIS A 1 108 ? 10.045 -11.640 -10.950 1.00 80.62 108 HIS A C 1
ATOM 802 O O . HIS A 1 108 ? 9.109 -12.202 -10.391 1.00 80.62 108 HIS A O 1
ATOM 808 N N . ILE A 1 109 ? 11.062 -11.118 -10.258 1.00 81.25 109 ILE A N 1
ATOM 809 C CA . ILE A 1 109 ? 11.130 -11.139 -8.789 1.00 81.25 109 ILE A CA 1
ATOM 810 C C . ILE A 1 109 ? 10.136 -10.129 -8.208 1.00 81.25 109 ILE A C 1
ATOM 812 O O . ILE A 1 109 ? 9.458 -10.427 -7.227 1.00 81.25 109 ILE A O 1
ATOM 816 N N . ALA A 1 110 ? 9.967 -8.970 -8.853 1.00 79.62 110 ALA A N 1
ATOM 817 C CA . ALA A 1 110 ? 8.941 -8.012 -8.452 1.00 79.62 110 ALA A CA 1
ATOM 818 C C . ALA A 1 110 ? 7.529 -8.618 -8.523 1.00 79.62 110 ALA A C 1
ATOM 820 O O . ALA A 1 110 ? 6.718 -8.412 -7.622 1.00 79.62 110 ALA A O 1
ATOM 821 N N . TRP A 1 111 ? 7.258 -9.437 -9.543 1.00 82.06 111 TRP A N 1
ATOM 822 C CA . TRP A 1 111 ? 6.021 -10.214 -9.638 1.00 82.06 111 TRP A CA 1
ATOM 823 C C . TRP A 1 111 ? 5.847 -11.221 -8.501 1.00 82.06 111 TRP A C 1
ATOM 825 O O . TRP A 1 111 ? 4.759 -11.295 -7.931 1.00 82.06 111 TRP A O 1
ATOM 835 N N . LEU A 1 112 ? 6.902 -11.959 -8.144 1.00 83.44 112 LEU A N 1
ATOM 836 C CA . LEU A 1 112 ? 6.864 -12.913 -7.030 1.00 83.44 112 LEU A CA 1
ATOM 837 C C . LEU A 1 112 ? 6.550 -12.235 -5.694 1.00 83.44 112 LEU A C 1
ATOM 839 O O . LEU A 1 112 ? 5.820 -12.798 -4.886 1.00 83.44 112 LEU A O 1
ATOM 843 N N . LEU A 1 113 ? 7.059 -11.022 -5.478 1.00 83.31 113 LEU A N 1
ATOM 844 C CA . LEU A 1 113 ? 6.824 -10.250 -4.256 1.00 83.31 113 LEU A CA 1
ATOM 845 C C . LEU A 1 113 ? 5.447 -9.572 -4.240 1.00 83.31 113 LEU A C 1
ATOM 847 O O . LEU A 1 113 ? 4.843 -9.418 -3.181 1.00 83.31 113 LEU A O 1
ATOM 851 N N . LEU A 1 114 ? 4.919 -9.202 -5.407 1.00 84.69 114 LEU A N 1
ATOM 852 C CA . LEU A 1 114 ? 3.612 -8.559 -5.525 1.00 84.69 114 LEU A CA 1
ATOM 853 C C . LEU A 1 114 ? 2.446 -9.552 -5.413 1.00 84.69 114 LEU A C 1
ATOM 855 O O . LEU A 1 114 ? 1.369 -9.196 -4.935 1.00 84.69 114 LEU A O 1
ATOM 859 N N . LEU A 1 115 ? 2.659 -10.807 -5.813 1.00 87.06 115 LEU A N 1
ATOM 860 C CA . LEU A 1 115 ? 1.654 -11.867 -5.755 1.00 87.06 115 LEU A CA 1
ATOM 861 C C . LEU A 1 115 ? 1.080 -12.118 -4.342 1.00 87.06 115 LEU A C 1
ATOM 863 O O . LEU A 1 115 ? -0.144 -12.076 -4.206 1.00 87.06 115 LEU A O 1
ATOM 867 N N . PRO A 1 116 ? 1.880 -12.321 -3.273 1.00 86.62 116 PRO A N 1
ATOM 868 C CA . PRO A 1 116 ? 1.342 -12.523 -1.927 1.00 86.62 116 PRO A CA 1
ATOM 869 C C . PRO A 1 116 ? 0.579 -11.299 -1.410 1.00 86.62 116 PRO A C 1
ATOM 871 O O . PRO A 1 116 ? -0.409 -11.454 -0.696 1.00 86.62 116 PRO A O 1
ATOM 874 N N . ILE A 1 117 ? 0.977 -10.089 -1.814 1.00 87.44 117 ILE A N 1
ATOM 875 C CA . ILE A 1 117 ? 0.267 -8.852 -1.465 1.00 87.44 117 ILE A CA 1
ATOM 876 C C . ILE A 1 117 ? -1.106 -8.843 -2.128 1.00 87.44 117 ILE A C 1
ATOM 878 O O . ILE A 1 117 ? -2.108 -8.650 -1.448 1.00 87.44 117 ILE A O 1
ATOM 882 N N . ALA A 1 118 ? -1.163 -9.119 -3.433 1.00 87.06 118 ALA A N 1
ATOM 883 C CA . ALA A 1 118 ? -2.411 -9.163 -4.184 1.00 87.06 118 ALA A CA 1
ATOM 884 C C . ALA A 1 118 ? -3.372 -10.234 -3.644 1.00 87.06 118 ALA A C 1
ATOM 886 O O . ALA A 1 118 ? -4.558 -9.958 -3.462 1.00 87.06 118 ALA A O 1
ATOM 887 N N . VAL A 1 119 ? -2.860 -11.428 -3.326 1.00 88.81 119 VAL A N 1
ATOM 888 C CA . VAL A 1 119 ? -3.647 -12.511 -2.716 1.00 88.81 119 VAL A CA 1
ATOM 889 C C . VAL A 1 119 ? -4.148 -12.104 -1.331 1.00 88.81 119 VAL A C 1
ATOM 891 O O . VAL A 1 119 ? -5.334 -12.248 -1.043 1.00 88.81 119 VAL A O 1
ATOM 894 N N . SER A 1 120 ? -3.280 -11.543 -0.488 1.00 87.56 120 SER A N 1
ATOM 895 C CA . SER A 1 120 ? -3.650 -11.071 0.848 1.00 87.56 120 SER A CA 1
ATOM 896 C C . SER A 1 120 ? -4.716 -9.969 0.788 1.00 87.56 120 SER A C 1
ATOM 898 O O . SER A 1 120 ? -5.679 -9.993 1.559 1.00 87.56 120 SER A O 1
ATOM 900 N N . SER A 1 121 ? -4.590 -9.011 -0.137 1.00 84.62 121 SER A N 1
ATOM 901 C CA . SER A 1 121 ? -5.589 -7.953 -0.359 1.00 84.62 121 SER A CA 1
ATOM 902 C C . SER A 1 121 ? -6.916 -8.523 -0.845 1.00 84.62 121 SER A C 1
ATOM 904 O O . SER A 1 121 ? -7.965 -8.143 -0.331 1.00 84.62 121 SER A O 1
ATOM 906 N N . GLY A 1 122 ? -6.881 -9.500 -1.754 1.00 84.94 122 GLY A N 1
ATOM 907 C CA . GLY A 1 122 ? -8.073 -10.211 -2.211 1.00 84.94 122 GLY A CA 1
ATOM 908 C C . GLY A 1 122 ? -8.787 -10.959 -1.083 1.00 84.94 122 GLY A C 1
ATOM 909 O O . GLY A 1 122 ? -9.999 -10.819 -0.921 1.00 84.94 122 GLY A O 1
ATOM 910 N N . MET A 1 123 ? -8.051 -11.706 -0.255 1.00 86.38 123 MET A N 1
ATOM 911 C CA . MET A 1 123 ? -8.631 -12.417 0.890 1.00 86.38 123 MET A CA 1
ATOM 912 C C . MET A 1 123 ? -9.244 -11.456 1.910 1.00 86.38 123 MET A C 1
ATOM 914 O O . MET A 1 123 ? -10.363 -11.686 2.372 1.00 86.38 123 MET A O 1
ATOM 918 N N . ALA A 1 124 ? -8.549 -10.360 2.227 1.00 81.56 124 ALA A N 1
ATOM 919 C CA . ALA A 1 124 ? -9.053 -9.349 3.150 1.00 81.56 124 ALA A CA 1
ATOM 920 C C . ALA A 1 124 ? -10.310 -8.651 2.601 1.00 81.56 124 ALA A C 1
ATOM 922 O O . ALA A 1 124 ? -11.275 -8.445 3.336 1.00 81.56 124 ALA A O 1
ATOM 923 N N . PHE A 1 125 ? -10.344 -8.365 1.297 1.00 81.25 125 PHE A N 1
ATOM 924 C CA . PHE A 1 125 ? -11.510 -7.798 0.625 1.00 81.25 125 PHE A CA 1
ATOM 925 C C . PHE A 1 125 ? -12.724 -8.740 0.677 1.00 81.25 125 PHE A C 1
ATOM 927 O O . PHE A 1 125 ? -13.811 -8.322 1.074 1.00 81.25 125 PHE A O 1
ATOM 934 N N . VAL A 1 126 ? -12.546 -10.026 0.351 1.00 82.69 126 VAL A N 1
ATOM 935 C CA . VAL A 1 126 ? -13.623 -11.032 0.420 1.00 82.69 126 VAL A CA 1
ATOM 936 C C . VAL A 1 126 ? -14.117 -11.226 1.856 1.00 82.69 126 VAL A C 1
ATOM 938 O O . VAL A 1 126 ? -15.326 -11.289 2.084 1.00 82.69 126 VAL A O 1
ATOM 941 N N . GLY A 1 127 ? -13.205 -11.292 2.831 1.00 76.38 127 GLY A N 1
ATOM 9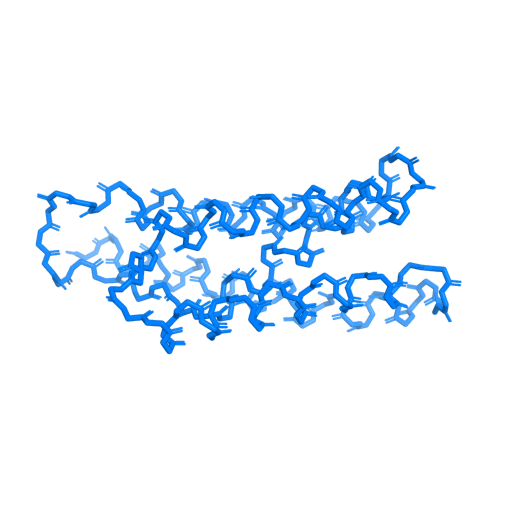42 C CA . GLY A 1 127 ? -13.557 -11.370 4.250 1.00 76.38 127 GLY A CA 1
ATOM 943 C C . GLY A 1 127 ? -14.376 -10.161 4.703 1.00 76.38 127 GLY A C 1
ATOM 944 O O . GLY A 1 127 ? -15.420 -10.314 5.337 1.00 76.38 127 GLY A O 1
ATOM 945 N N . GLY A 1 128 ? -13.963 -8.964 4.289 1.00 69.56 128 GLY A N 1
ATOM 946 C CA . GLY A 1 128 ? -14.679 -7.730 4.567 1.00 69.56 128 GLY A CA 1
ATOM 947 C C . GLY A 1 128 ? -16.076 -7.674 3.938 1.00 69.56 128 GLY A C 1
ATOM 948 O O . GLY A 1 128 ? -17.029 -7.267 4.604 1.00 69.56 128 GLY A O 1
ATOM 949 N N . LEU A 1 129 ? -16.238 -8.121 2.689 1.00 71.69 129 LEU A N 1
ATOM 950 C CA . LEU A 1 129 ? -17.555 -8.201 2.044 1.00 71.69 129 LEU A CA 1
ATOM 951 C C . LEU A 1 129 ? -18.512 -9.134 2.799 1.00 71.69 129 LEU A C 1
ATOM 953 O O . LEU A 1 129 ? -19.677 -8.785 2.999 1.00 71.69 129 LEU A O 1
ATOM 957 N N . ARG A 1 130 ? -18.023 -10.291 3.266 1.00 69.69 130 ARG A N 1
ATOM 958 C CA . ARG A 1 130 ? -18.824 -11.232 4.068 1.00 69.69 130 ARG A CA 1
ATOM 959 C C . ARG A 1 130 ? -19.289 -10.606 5.379 1.00 69.69 130 ARG A C 1
ATOM 961 O O . ARG A 1 130 ? -20.464 -10.709 5.705 1.00 69.69 130 ARG A O 1
ATOM 968 N N . ALA A 1 131 ? -18.404 -9.892 6.072 1.00 64.38 131 ALA A N 1
ATOM 969 C CA . ALA A 1 131 ? -18.726 -9.208 7.325 1.00 64.38 131 ALA A CA 1
ATOM 970 C C . ALA A 1 131 ? -19.711 -8.032 7.169 1.00 64.38 131 ALA A C 1
ATOM 972 O O . ALA A 1 131 ? -20.213 -7.516 8.162 1.00 64.38 131 ALA A O 1
ATOM 973 N N . THR A 1 132 ? -19.954 -7.554 5.943 1.00 60.97 132 THR A N 1
ATOM 974 C CA . THR A 1 132 ? -20.975 -6.529 5.652 1.00 60.97 132 THR A CA 1
ATOM 975 C C . THR A 1 132 ? -22.305 -7.093 5.163 1.00 60.97 132 THR A C 1
ATOM 977 O O . THR A 1 132 ? -23.269 -6.339 5.081 1.00 60.97 132 THR A O 1
ATOM 980 N N . ALA A 1 133 ? -22.351 -8.375 4.792 1.00 58.81 133 ALA A N 1
ATOM 981 C CA . ALA A 1 133 ? -23.557 -9.039 4.296 1.00 58.81 133 ALA A CA 1
ATOM 982 C C . ALA A 1 133 ? -24.401 -9.681 5.416 1.00 58.81 133 ALA A C 1
ATOM 984 O O . ALA A 1 133 ? -25.558 -10.018 5.174 1.00 58.81 133 ALA A O 1
ATOM 985 N N . THR A 1 134 ? -23.819 -9.855 6.606 1.00 51.66 134 THR A N 1
ATOM 986 C CA . THR A 1 134 ? -24.477 -10.281 7.855 1.00 51.66 134 THR A CA 1
ATOM 987 C C . THR A 1 134 ? -24.918 -9.080 8.675 1.00 51.66 134 THR A C 1
ATOM 989 O O . THR A 1 134 ? -26.041 -9.116 9.214 1.00 51.66 134 THR A O 1
#